Protein AF-A0AAJ4VI64-F1 (afdb_monomer_lite)

Organism: Mammaliicoccus sciuri (NCBI:txid1296)

pLDDT: mean 77.43, std 16.97, range [44.94, 95.69]

Foldseek 3Di:
DPPPPPPVVVVVVVVVPFFLDPAAWWDDPFKIKHDDPVVQKIKIAGCQDDDDDQLPQGRDGDIWIWGDDSVQQWIWTQHPVRDTRIWHWGTGGQWIWTQRPDDDRDIDITGGD

Structure (mmCIF, N/CA/C/O backbone):
data_AF-A0AAJ4VI64-F1
#
_entry.id   AF-A0AAJ4VI64-F1
#
loop_
_atom_site.group_PDB
_atom_site.id
_atom_site.type_symbol
_atom_site.label_atom_id
_atom_site.label_alt_id
_atom_site.label_comp_id
_atom_site.label_asym_id
_atom_site.label_entity_id
_atom_site.label_seq_id
_atom_site.pdbx_PDB_ins_code
_atom_site.Cartn_x
_atom_site.Cartn_y
_atom_site.Cartn_z
_atom_site.occupancy
_atom_site.B_iso_or_equiv
_atom_site.auth_seq_id
_atom_site.auth_comp_id
_atom_site.auth_asym_id
_atom_site.auth_atom_id
_atom_site.pdbx_PDB_model_num
ATOM 1 N N . MET A 1 1 ? -34.302 -31.002 22.166 1.00 44.94 1 MET A N 1
ATOM 2 C CA . MET A 1 1 ? -34.067 -29.938 21.163 1.00 44.94 1 MET A CA 1
ATOM 3 C C . MET A 1 1 ? -34.097 -28.561 21.836 1.00 44.94 1 MET A C 1
ATOM 5 O O . MET A 1 1 ? -35.066 -27.838 21.670 1.00 44.94 1 MET A O 1
ATOM 9 N N . LYS A 1 2 ? -33.112 -28.212 22.679 1.00 47.44 2 LYS A N 1
ATOM 10 C CA . LYS A 1 2 ? -33.120 -26.921 23.409 1.00 47.44 2 LYS A CA 1
ATOM 11 C C . LYS A 1 2 ? -31.797 -26.141 23.368 1.00 47.44 2 LYS A C 1
ATOM 13 O O . LYS A 1 2 ? -31.759 -25.023 23.856 1.00 47.44 2 LYS A O 1
ATOM 18 N N . ASN A 1 3 ? -30.748 -26.670 22.729 1.00 51.22 3 ASN A N 1
ATOM 19 C CA . ASN A 1 3 ? -29.395 -26.110 22.863 1.00 51.22 3 ASN A CA 1
ATOM 20 C C . ASN A 1 3 ? -28.757 -25.655 21.532 1.00 51.22 3 ASN A C 1
ATOM 22 O O . ASN A 1 3 ? -27.566 -25.376 21.511 1.00 51.22 3 ASN A O 1
ATOM 26 N N . LEU A 1 4 ? -29.506 -25.571 20.421 1.00 53.28 4 LEU A N 1
ATOM 27 C CA . LEU A 1 4 ? -28.932 -25.226 19.104 1.00 53.28 4 LEU A CA 1
ATOM 28 C C . LEU A 1 4 ? -28.928 -23.725 18.756 1.00 53.28 4 LEU A C 1
ATOM 30 O O . LEU A 1 4 ? -28.302 -23.344 17.775 1.00 53.28 4 LEU A O 1
ATOM 34 N N . LEU A 1 5 ? -29.583 -22.863 19.539 1.00 55.28 5 LEU A N 1
ATOM 35 C CA . LEU A 1 5 ? -29.731 -21.440 19.185 1.00 55.28 5 LEU A CA 1
ATOM 36 C C . LEU A 1 5 ? -28.564 -20.544 19.640 1.00 55.28 5 LEU A C 1
ATOM 38 O O . LEU A 1 5 ? -28.482 -19.399 19.212 1.00 55.28 5 LEU A O 1
ATOM 42 N N . GLY A 1 6 ? -27.644 -21.046 20.472 1.00 56.25 6 GLY A N 1
ATOM 43 C CA . GLY A 1 6 ? -26.522 -20.250 20.995 1.00 56.25 6 GLY A CA 1
ATOM 44 C C . GLY A 1 6 ? -25.285 -20.192 20.090 1.00 56.25 6 GLY A C 1
ATOM 45 O O . GLY A 1 6 ? -24.482 -19.274 20.215 1.00 56.25 6 GLY A O 1
ATOM 46 N N . VAL A 1 7 ? -25.121 -21.150 19.172 1.00 53.31 7 VAL A N 1
ATOM 47 C CA . VAL A 1 7 ? -23.865 -21.318 18.413 1.00 53.31 7 VAL A CA 1
ATOM 48 C C . VAL A 1 7 ? -23.795 -20.386 17.200 1.00 53.31 7 VAL A C 1
ATOM 50 O O . VAL A 1 7 ? -22.724 -19.882 16.873 1.00 53.31 7 VAL A O 1
ATOM 53 N N . CYS A 1 8 ? -24.931 -20.071 16.571 1.00 54.97 8 CYS A N 1
ATOM 54 C CA . CYS A 1 8 ? -24.949 -19.158 15.427 1.00 54.97 8 CYS A CA 1
ATOM 55 C C . CYS A 1 8 ? -24.620 -17.710 15.817 1.00 54.97 8 CYS A C 1
ATOM 57 O O . CYS A 1 8 ? -23.992 -17.023 15.024 1.00 54.97 8 CYS A O 1
ATOM 59 N N . LEU A 1 9 ? -24.972 -17.252 17.027 1.00 50.59 9 LEU A N 1
ATOM 60 C CA . LEU A 1 9 ? -24.745 -15.859 17.443 1.00 50.59 9 LEU A CA 1
ATOM 61 C C . LEU A 1 9 ? -23.259 -15.531 17.682 1.00 50.59 9 LEU A C 1
ATOM 63 O O . LEU A 1 9 ? -22.837 -14.400 17.460 1.00 50.59 9 LEU A O 1
ATOM 67 N N . VAL A 1 10 ? -22.458 -16.521 18.092 1.00 55.00 10 VAL A N 1
ATOM 68 C CA . VAL A 1 10 ? -21.007 -16.360 18.308 1.00 55.00 10 VAL A CA 1
ATOM 69 C C .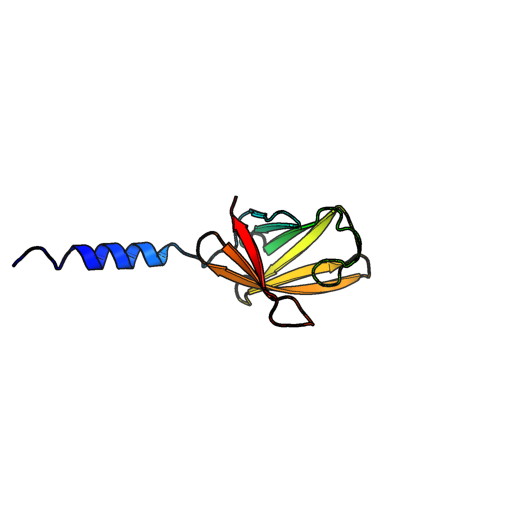 VAL A 1 10 ? -20.252 -16.297 16.975 1.00 55.00 10 VAL A C 1
ATOM 71 O O . VAL A 1 10 ? -19.276 -15.562 16.855 1.00 55.00 10 VAL A O 1
ATOM 74 N N . LEU A 1 11 ? -20.745 -16.989 15.942 1.00 51.84 11 LEU A N 1
ATOM 75 C CA . LEU A 1 11 ? -20.174 -16.936 14.593 1.00 51.84 11 LEU A CA 1
ATOM 76 C C . LEU A 1 11 ? -20.362 -15.565 13.923 1.00 51.84 11 LEU A C 1
ATOM 78 O O . LEU A 1 11 ? -19.469 -15.136 13.205 1.00 51.84 11 LEU A O 1
ATOM 82 N N . VAL A 1 12 ? -21.451 -14.833 14.198 1.00 53.53 12 VAL A N 1
ATOM 83 C CA . VAL A 1 12 ? -21.675 -13.493 13.606 1.00 53.53 12 VAL A CA 1
ATOM 84 C C . VAL A 1 12 ? -20.732 -12.428 14.187 1.00 53.53 12 VAL A C 1
ATOM 86 O O . VAL A 1 12 ? -20.384 -11.477 13.493 1.00 53.53 12 VAL A O 1
ATOM 89 N N . LEU A 1 13 ? -20.260 -12.596 15.428 1.00 50.84 13 LEU A N 1
ATOM 90 C CA . LEU A 1 13 ? -19.316 -11.660 16.060 1.00 50.84 13 LEU A CA 1
ATOM 91 C C . LEU A 1 13 ? -17.870 -11.828 15.562 1.00 50.84 13 LEU A C 1
ATOM 93 O O . LEU A 1 13 ? -17.099 -10.875 15.625 1.00 50.84 13 LEU A O 1
ATOM 97 N N . LEU A 1 14 ? -17.515 -12.991 15.002 1.00 48.41 14 LEU A N 1
ATOM 98 C CA . LEU A 1 14 ? -16.208 -13.214 14.368 1.00 48.41 14 LEU A CA 1
ATOM 99 C C . LEU A 1 14 ? -16.097 -12.568 12.974 1.00 48.41 14 LEU A C 1
ATOM 101 O O . LEU A 1 14 ? -14.988 -12.302 12.521 1.00 48.41 14 LEU A O 1
ATOM 105 N N . LEU A 1 15 ? -17.218 -12.246 12.309 1.00 50.94 15 LEU A N 1
ATOM 106 C CA . LEU A 1 15 ? -17.202 -11.533 11.020 1.00 50.94 15 LEU A CA 1
ATOM 107 C C . LEU A 1 15 ? -16.925 -10.026 11.159 1.00 50.94 15 LEU A C 1
ATOM 109 O O . LEU A 1 15 ? -16.592 -9.378 10.171 1.00 50.94 15 LEU A O 1
ATOM 113 N N . ALA A 1 16 ? -17.038 -9.458 12.364 1.00 49.41 16 ALA A N 1
ATOM 114 C CA . ALA A 1 16 ? -16.800 -8.032 12.601 1.00 49.41 16 ALA A CA 1
ATOM 115 C C . ALA A 1 16 ? -15.307 -7.665 12.735 1.00 49.41 16 ALA A C 1
ATOM 117 O O . ALA A 1 16 ? -14.980 -6.481 12.775 1.00 49.41 16 ALA A O 1
ATOM 118 N N . ALA A 1 17 ? -14.406 -8.653 12.791 1.00 46.38 17 ALA A N 1
ATOM 119 C CA . ALA A 1 17 ? -12.965 -8.431 12.938 1.00 46.38 17 ALA A CA 1
ATOM 120 C C . ALA A 1 17 ? -12.196 -8.385 11.602 1.00 46.38 17 ALA A C 1
ATOM 122 O O . ALA A 1 17 ? -10.996 -8.134 11.597 1.00 46.38 17 ALA A O 1
ATOM 123 N N . CYS A 1 18 ? -12.856 -8.595 10.460 1.00 49.09 18 CYS A N 1
ATOM 124 C CA . CYS A 1 18 ? -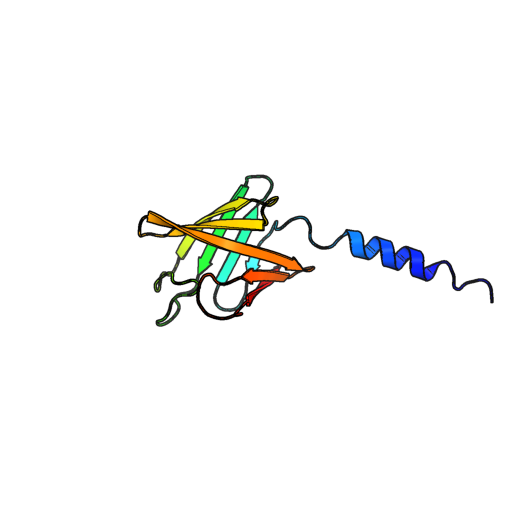12.191 -8.603 9.158 1.00 49.09 18 CYS A CA 1
ATOM 125 C C . CYS A 1 18 ? -12.390 -7.280 8.398 1.00 49.09 18 CYS A C 1
ATOM 127 O O . CYS A 1 18 ? -13.457 -7.021 7.848 1.00 49.09 18 CYS A O 1
ATOM 129 N N . GLY A 1 19 ? -11.320 -6.484 8.302 1.00 50.47 19 GLY A N 1
ATOM 130 C CA . GLY A 1 19 ? -10.978 -5.823 7.036 1.00 50.47 19 GLY A CA 1
ATOM 131 C C . GLY A 1 19 ? -11.324 -4.345 6.844 1.00 50.47 19 GLY A C 1
ATOM 132 O O . GLY A 1 19 ? -11.330 -3.891 5.703 1.00 50.47 19 GLY A O 1
ATOM 133 N N . LYS A 1 20 ? -11.603 -3.558 7.892 1.00 57.44 20 LYS A N 1
ATOM 134 C CA . LYS A 1 20 ? -11.727 -2.096 7.696 1.00 57.44 20 LYS A CA 1
ATOM 135 C C . LYS A 1 20 ? -10.382 -1.411 7.477 1.00 57.44 20 LYS A C 1
ATOM 137 O O . LYS A 1 20 ? -10.291 -0.532 6.616 1.00 57.44 20 LYS A O 1
ATOM 142 N N . ASN A 1 21 ? -9.374 -1.845 8.223 1.00 77.44 21 ASN A N 1
ATOM 143 C CA . ASN A 1 21 ? -8.072 -1.212 8.240 1.00 77.44 21 ASN A CA 1
ATOM 144 C C . ASN A 1 21 ? -7.099 -1.999 7.375 1.00 77.44 21 ASN A C 1
ATOM 146 O O . ASN A 1 21 ? -6.921 -3.203 7.547 1.00 77.44 21 ASN A O 1
ATOM 150 N N . VAL A 1 22 ? -6.472 -1.283 6.453 1.00 90.31 22 VAL A N 1
ATOM 151 C CA . VAL A 1 22 ? -5.404 -1.791 5.592 1.00 90.31 22 VAL A CA 1
ATOM 152 C C . VAL A 1 22 ? -4.059 -1.839 6.316 1.00 90.31 22 VAL A C 1
ATOM 154 O O . VAL A 1 22 ? -3.065 -2.222 5.724 1.00 90.31 22 VAL A O 1
ATOM 157 N N . ASP A 1 23 ? -4.022 -1.500 7.603 1.00 92.25 23 ASP A N 1
ATOM 158 C CA . ASP A 1 23 ? -2.792 -1.396 8.383 1.00 92.25 23 ASP A CA 1
ATOM 159 C C . ASP A 1 23 ? -1.986 -2.696 8.400 1.00 92.25 23 ASP A C 1
ATOM 161 O O . ASP A 1 23 ? -2.530 -3.784 8.639 1.00 92.25 23 ASP A O 1
ATOM 165 N N . GLY A 1 24 ? -0.677 -2.560 8.217 1.00 93.12 24 GLY A N 1
ATOM 166 C CA . GLY A 1 24 ? 0.299 -3.641 8.294 1.00 93.12 24 GLY A CA 1
ATOM 167 C C . GLY A 1 24 ? 1.093 -3.824 7.007 1.00 93.12 24 GLY A C 1
ATOM 168 O O . GLY A 1 24 ? 0.975 -3.040 6.065 1.00 93.12 24 GLY A O 1
ATOM 169 N N . THR A 1 25 ? 1.905 -4.875 7.000 1.00 95.69 25 THR A N 1
ATOM 170 C CA . THR A 1 25 ? 2.729 -5.283 5.861 1.00 95.69 25 THR A CA 1
ATOM 171 C C . THR A 1 25 ? 2.092 -6.495 5.192 1.00 95.69 25 THR A C 1
ATOM 173 O O . THR A 1 25 ? 1.712 -7.453 5.866 1.00 95.69 25 THR A O 1
ATOM 176 N N . TYR A 1 26 ? 1.940 -6.425 3.873 1.00 94.94 26 TYR A N 1
ATOM 177 C CA . TYR A 1 26 ? 1.407 -7.488 3.030 1.00 94.94 26 TYR A CA 1
ATOM 178 C C . TYR A 1 26 ? 2.420 -7.791 1.946 1.00 94.94 26 TYR A C 1
ATOM 180 O O . TYR A 1 26 ? 2.861 -6.876 1.258 1.00 94.94 26 TYR A O 1
ATOM 188 N N . SER A 1 27 ? 2.745 -9.057 1.744 1.00 94.06 27 SER A N 1
ATOM 189 C CA . SER A 1 27 ? 3.759 -9.459 0.779 1.00 94.06 27 SER A CA 1
ATOM 190 C C . SER A 1 27 ? 3.316 -10.653 -0.058 1.00 94.06 27 SER A C 1
ATOM 192 O O . SER A 1 27 ? 2.394 -11.408 0.276 1.00 94.06 27 SER A O 1
ATOM 194 N N . ASN A 1 28 ? 3.956 -10.786 -1.211 1.00 90.56 28 ASN A N 1
ATOM 195 C CA . ASN A 1 28 ? 4.020 -12.016 -1.977 1.00 90.56 28 ASN A CA 1
ATOM 196 C C . ASN A 1 28 ? 5.481 -12.244 -2.406 1.00 90.56 28 ASN A C 1
ATOM 198 O O . ASN A 1 28 ? 6.399 -11.674 -1.826 1.00 90.56 28 ASN A O 1
ATOM 202 N N . LYS A 1 29 ? 5.709 -13.116 -3.388 1.00 86.50 29 LYS A N 1
ATOM 203 C CA . LYS A 1 29 ? 7.057 -13.456 -3.868 1.00 86.50 29 LYS A CA 1
ATOM 204 C C . LYS A 1 29 ? 7.750 -12.352 -4.691 1.00 86.50 29 LYS A C 1
ATOM 206 O O . LYS A 1 29 ? 8.911 -12.539 -5.024 1.00 86.50 29 LYS A O 1
ATOM 211 N N . ASP A 1 30 ? 7.020 -11.310 -5.088 1.00 84.75 30 ASP A N 1
ATOM 212 C CA .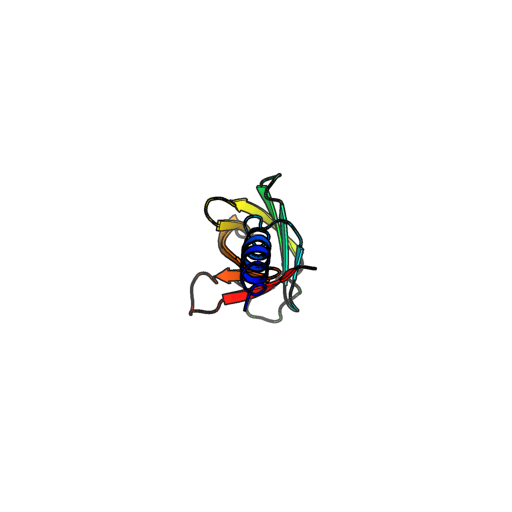 ASP A 1 30 ? 7.460 -10.298 -6.056 1.00 84.75 30 ASP A CA 1
ATOM 213 C C . ASP A 1 30 ? 7.456 -8.879 -5.453 1.00 84.75 30 ASP A C 1
ATOM 215 O O . ASP A 1 30 ? 8.276 -8.040 -5.823 1.00 84.75 30 ASP A O 1
ATOM 219 N N . ILE A 1 31 ? 6.495 -8.581 -4.568 1.00 88.88 31 ILE A N 1
ATOM 220 C CA . ILE A 1 31 ? 6.298 -7.254 -3.977 1.00 88.88 31 ILE A CA 1
ATOM 221 C C . ILE A 1 31 ? 5.873 -7.326 -2.506 1.00 88.88 31 ILE A C 1
ATOM 223 O O . ILE A 1 31 ? 5.297 -8.314 -2.038 1.00 88.88 31 ILE A O 1
ATOM 227 N N . SER A 1 32 ? 6.074 -6.217 -1.798 1.00 92.69 32 SER A N 1
ATOM 228 C CA . SER A 1 32 ? 5.553 -5.982 -0.453 1.00 92.69 32 SER A CA 1
ATOM 229 C C . SER A 1 32 ? 4.962 -4.579 -0.336 1.00 92.69 32 SER A C 1
ATOM 231 O O . SER A 1 32 ? 5.486 -3.620 -0.892 1.00 92.69 32 SER A O 1
ATOM 233 N N . ILE A 1 33 ? 3.853 -4.443 0.386 1.00 94.12 33 ILE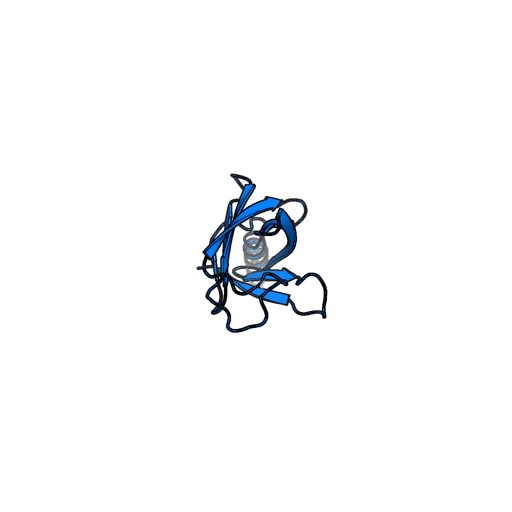 A N 1
ATOM 234 C CA . ILE A 1 33 ? 3.221 -3.163 0.695 1.00 94.12 33 ILE A CA 1
ATOM 235 C C . ILE A 1 33 ? 3.054 -3.040 2.194 1.00 94.12 33 ILE A C 1
ATOM 237 O O . ILE A 1 33 ? 2.384 -3.851 2.828 1.00 94.12 33 ILE A O 1
ATOM 241 N N . THR A 1 34 ? 3.606 -1.966 2.746 1.00 95.56 34 THR A N 1
ATOM 242 C CA . THR A 1 34 ? 3.315 -1.535 4.112 1.00 95.56 34 THR A CA 1
ATOM 243 C C . THR A 1 34 ? 2.360 -0.357 4.063 1.00 95.56 34 THR A C 1
ATOM 245 O O . THR A 1 34 ? 2.629 0.618 3.370 1.00 95.56 34 THR A O 1
ATOM 248 N N . ALA A 1 35 ? 1.252 -0.430 4.793 1.00 94.88 35 ALA A N 1
ATOM 249 C CA . ALA A 1 35 ? 0.291 0.660 4.897 1.00 94.88 35 ALA A CA 1
ATOM 250 C C . ALA A 1 35 ? 0.043 1.034 6.360 1.00 94.88 35 ALA A C 1
ATOM 252 O O . ALA A 1 35 ? -0.056 0.169 7.234 1.00 94.88 35 ALA A O 1
ATOM 253 N N . ASN A 1 36 ? -0.080 2.336 6.608 1.00 93.00 36 ASN A N 1
ATOM 254 C CA . ASN A 1 36 ? -0.463 2.907 7.889 1.00 93.00 36 ASN A CA 1
ATOM 255 C C . ASN A 1 36 ? -1.562 3.952 7.661 1.00 93.00 36 ASN A C 1
ATOM 257 O O . ASN A 1 36 ? -1.313 5.076 7.230 1.00 93.00 36 ASN A O 1
ATOM 261 N N . SER A 1 37 ? -2.803 3.570 7.947 1.00 89.31 37 SER A N 1
ATOM 262 C CA . SER A 1 37 ? -3.971 4.435 7.810 1.00 89.31 37 SER A CA 1
ATOM 263 C C . SER A 1 37 ? -4.055 5.524 8.880 1.00 89.31 37 SER A C 1
ATOM 265 O O . SER A 1 37 ? -4.702 6.539 8.632 1.00 89.31 37 SER A O 1
ATOM 267 N N . GLU A 1 38 ? -3.378 5.369 10.024 1.00 88.12 38 GLU A N 1
ATOM 268 C CA . GLU A 1 38 ? -3.317 6.406 11.062 1.00 88.12 38 GLU A CA 1
ATOM 269 C C . GLU A 1 38 ? -2.457 7.594 10.614 1.00 88.12 38 GLU A C 1
ATOM 271 O O . GLU A 1 38 ? -2.825 8.746 10.850 1.00 88.12 38 GLU A O 1
ATOM 276 N N . THR A 1 39 ? -1.325 7.326 9.950 1.00 90.38 39 THR A N 1
ATOM 277 C CA . THR A 1 39 ? -0.443 8.370 9.392 1.00 90.38 39 THR A CA 1
ATOM 278 C C . THR A 1 39 ? -0.798 8.744 7.952 1.00 90.38 39 THR A C 1
ATOM 280 O O . THR A 1 39 ? -0.410 9.811 7.476 1.00 90.38 39 THR A O 1
ATOM 283 N N . GLY A 1 40 ? -1.575 7.904 7.261 1.00 91.31 40 GLY A N 1
ATOM 284 C CA . GLY A 1 40 ? -1.920 8.067 5.848 1.00 91.31 40 GLY A CA 1
ATOM 285 C C . GLY A 1 40 ? -0.770 7.715 4.900 1.00 91.31 40 GLY A C 1
ATOM 286 O O . GLY A 1 40 ? -0.792 8.117 3.735 1.00 91.31 40 GLY A O 1
ATOM 287 N N . GLU A 1 41 ? 0.231 6.984 5.385 1.00 94.75 41 GLU A N 1
ATOM 288 C CA . GLU A 1 41 ? 1.442 6.622 4.651 1.00 94.75 41 GLU A CA 1
ATOM 289 C C . GLU A 1 41 ? 1.348 5.195 4.107 1.00 94.75 41 GLU A C 1
ATOM 291 O O . GLU A 1 41 ? 0.743 4.304 4.710 1.00 94.75 41 GLU A O 1
ATOM 296 N N . ALA A 1 42 ? 1.962 4.976 2.950 1.00 94.81 42 ALA A N 1
ATOM 297 C CA . ALA A 1 42 ? 2.163 3.651 2.387 1.00 94.81 42 ALA A CA 1
ATOM 298 C C . ALA A 1 42 ? 3.559 3.554 1.775 1.00 94.81 42 ALA A C 1
ATOM 300 O O . ALA A 1 42 ? 4.087 4.543 1.279 1.00 94.81 42 ALA A O 1
ATOM 301 N N . THR A 1 43 ? 4.129 2.359 1.759 1.00 93.88 43 THR A N 1
ATOM 302 C CA . THR A 1 43 ? 5.403 2.071 1.103 1.00 93.88 43 THR A CA 1
ATOM 303 C C . THR A 1 43 ? 5.230 0.822 0.257 1.00 93.88 43 THR A C 1
ATOM 305 O O . THR A 1 43 ? 4.810 -0.213 0.772 1.00 93.88 43 THR A O 1
ATOM 308 N N . LEU A 1 44 ? 5.540 0.930 -1.033 1.00 91.31 44 LEU A N 1
ATOM 309 C CA . LEU A 1 44 ? 5.602 -0.189 -1.969 1.00 91.31 44 LEU A CA 1
ATOM 310 C C . LEU A 1 44 ? 7.065 -0.591 -2.133 1.00 91.31 44 LEU A C 1
ATOM 312 O O . LEU A 1 44 ? 7.888 0.227 -2.528 1.00 91.31 44 LEU A O 1
ATOM 316 N N . HIS A 1 45 ? 7.375 -1.842 -1.843 1.00 89.88 45 HIS A N 1
ATOM 317 C CA . HIS A 1 45 ? 8.647 -2.471 -2.148 1.00 89.88 45 HIS A CA 1
ATOM 318 C C . HIS A 1 45 ? 8.451 -3.453 -3.301 1.00 89.88 45 HIS A C 1
ATOM 320 O O . HIS A 1 45 ? 7.482 -4.217 -3.305 1.00 89.88 45 HIS A O 1
ATOM 326 N N . MET A 1 46 ? 9.358 -3.435 -4.269 1.00 84.75 46 MET A N 1
ATOM 327 C CA . MET A 1 46 ? 9.367 -4.386 -5.376 1.00 84.75 46 MET A CA 1
ATOM 328 C C . MET A 1 46 ? 10.743 -5.025 -5.452 1.00 84.75 46 MET A C 1
ATOM 330 O O . MET A 1 46 ? 11.745 -4.309 -5.501 1.00 84.75 46 MET A O 1
ATOM 334 N N . ASP A 1 47 ? 10.776 -6.354 -5.488 1.00 76.44 47 ASP A N 1
ATOM 335 C CA . ASP A 1 47 ? 11.995 -7.071 -5.833 1.00 76.44 47 ASP A CA 1
ATOM 336 C C . ASP A 1 47 ? 12.328 -6.801 -7.309 1.00 76.44 47 ASP A C 1
ATOM 338 O O . ASP A 1 47 ? 11.443 -6.526 -8.124 1.00 76.44 47 ASP A O 1
ATOM 342 N N . ALA A 1 48 ? 13.609 -6.876 -7.677 1.00 65.88 48 ALA A N 1
ATOM 343 C CA . ALA A 1 48 ? 14.070 -6.644 -9.045 1.00 65.88 48 ALA A CA 1
ATOM 344 C C . ALA A 1 48 ? 13.388 -7.600 -10.052 1.00 65.88 48 ALA A C 1
ATOM 346 O O . ALA A 1 48 ? 13.860 -8.710 -10.304 1.00 65.88 48 ALA A O 1
ATOM 347 N N . LEU A 1 49 ? 12.274 -7.170 -10.648 1.00 63.44 49 LEU A N 1
ATOM 348 C CA . LEU A 1 49 ? 11.546 -7.957 -11.639 1.00 63.44 49 LEU A CA 1
ATOM 349 C C . LEU A 1 49 ? 12.279 -7.917 -12.984 1.00 63.44 49 LEU A C 1
ATOM 351 O O . LEU A 1 49 ? 12.464 -6.854 -13.585 1.00 63.44 49 LEU A O 1
ATOM 355 N N . GLU A 1 50 ? 12.673 -9.089 -13.487 1.00 53.00 50 GLU A N 1
ATOM 356 C CA . GLU A 1 50 ? 13.282 -9.224 -14.809 1.00 53.00 50 GLU A CA 1
ATOM 357 C C . GLU A 1 50 ? 12.249 -8.922 -15.907 1.00 53.00 50 GLU A C 1
ATOM 359 O O . GLU A 1 50 ? 11.482 -9.781 -16.322 1.00 53.00 50 GLU A O 1
ATOM 364 N N . SER A 1 51 ? 12.267 -7.677 -16.390 1.00 48.62 51 SER A N 1
ATOM 365 C CA . SER A 1 51 ? 11.580 -7.185 -17.592 1.00 48.62 51 SER A CA 1
ATOM 366 C C . SER A 1 51 ? 10.046 -7.293 -17.580 1.00 48.62 51 SER A C 1
ATOM 368 O O . SER A 1 51 ? 9.457 -8.325 -17.886 1.00 48.62 51 SER A O 1
ATOM 370 N N . GLY A 1 52 ? 9.377 -6.172 -17.304 1.00 53.38 52 GLY A N 1
ATOM 371 C CA . GLY A 1 52 ? 7.930 -6.045 -17.506 1.00 53.38 52 GLY A CA 1
ATOM 372 C C . GLY A 1 52 ? 7.251 -5.093 -16.539 1.00 53.38 52 GLY A C 1
ATOM 373 O O . GLY A 1 52 ? 6.322 -4.415 -16.957 1.00 53.38 52 GLY A O 1
ATOM 374 N N . GLY A 1 53 ? 7.769 -4.979 -15.312 1.00 59.97 53 GLY A N 1
ATOM 375 C CA . GLY A 1 53 ? 7.261 -4.041 -14.318 1.00 59.97 53 GLY A CA 1
ATOM 376 C C . GLY A 1 53 ? 5.854 -4.370 -13.816 1.00 59.97 53 GLY A C 1
ATOM 377 O O . GLY A 1 53 ? 4.901 -4.426 -14.591 1.00 59.97 53 GLY A O 1
ATOM 378 N N . LEU A 1 54 ? 5.674 -4.570 -12.512 1.00 69.88 54 LEU A N 1
ATOM 379 C CA . LEU A 1 54 ? 4.323 -4.669 -11.958 1.00 69.88 54 LEU A CA 1
ATOM 380 C C . LEU A 1 54 ? 3.685 -3.265 -11.972 1.00 69.88 54 LEU A C 1
ATOM 382 O O . LEU A 1 54 ? 4.358 -2.272 -11.700 1.00 69.88 54 LEU A O 1
ATOM 386 N N . PHE A 1 55 ? 2.401 -3.159 -12.325 1.00 73.88 55 PHE A N 1
ATOM 387 C CA . PHE A 1 55 ? 1.664 -1.882 -12.400 1.00 73.88 55 PHE A CA 1
ATOM 388 C C . PHE A 1 55 ? 2.234 -0.837 -13.381 1.00 73.88 55 PHE A C 1
ATOM 390 O O . PHE A 1 55 ? 1.958 0.355 -13.252 1.00 73.88 55 PHE A O 1
ATOM 397 N N . GLY A 1 56 ? 3.027 -1.271 -14.368 1.00 67.38 56 GLY A N 1
ATOM 398 C CA . GLY A 1 56 ? 3.643 -0.375 -15.351 1.00 67.38 56 GLY A CA 1
ATOM 399 C C . GLY A 1 56 ? 4.821 0.441 -14.810 1.00 67.38 56 GLY A C 1
ATOM 400 O O . GLY A 1 56 ? 5.308 1.326 -15.512 1.00 67.38 56 GLY A O 1
ATOM 401 N N . ILE A 1 57 ? 5.300 0.144 -13.596 1.00 70.81 57 ILE A N 1
ATOM 402 C CA . ILE A 1 57 ? 6.548 0.705 -13.072 1.00 70.81 57 ILE A CA 1
ATOM 403 C C . ILE A 1 57 ? 7.701 -0.135 -13.621 1.00 70.81 57 ILE A C 1
ATOM 405 O O . ILE A 1 57 ? 7.703 -1.347 -13.437 1.00 70.81 57 ILE A O 1
ATOM 409 N N . GLY A 1 58 ? 8.665 0.482 -14.312 1.00 61.47 58 GLY A N 1
ATOM 410 C CA . GLY A 1 58 ? 9.840 -0.218 -14.847 1.00 61.47 58 GLY A CA 1
ATOM 411 C C . GLY A 1 58 ? 10.625 -0.992 -13.778 1.00 61.47 58 GLY A C 1
ATOM 412 O O . GLY A 1 58 ? 10.397 -0.820 -12.586 1.00 61.47 58 GLY A O 1
ATOM 413 N N . ALA A 1 59 ? 11.556 -1.852 -14.208 1.00 58.06 59 ALA A N 1
ATOM 414 C CA . ALA A 1 59 ? 12.393 -2.634 -13.295 1.00 58.06 59 ALA A CA 1
ATOM 415 C C . ALA A 1 59 ? 13.147 -1.702 -12.332 1.00 58.06 59 ALA A C 1
ATOM 417 O O . ALA A 1 59 ? 14.114 -1.048 -12.726 1.00 58.06 59 ALA A O 1
ATOM 418 N N . ASN A 1 60 ? 12.676 -1.632 -11.091 1.00 61.53 60 ASN A N 1
ATOM 419 C CA . ASN A 1 60 ? 13.269 -0.841 -10.031 1.00 61.53 60 ASN A CA 1
ATOM 420 C C . ASN A 1 60 ? 13.270 -1.692 -8.759 1.00 61.53 60 ASN A C 1
ATOM 422 O O . ASN A 1 60 ? 12.223 -2.186 -8.348 1.00 61.53 60 ASN A O 1
ATOM 426 N N . ASP A 1 61 ? 14.461 -1.896 -8.203 1.00 66.25 61 ASP A N 1
ATOM 427 C CA . ASP A 1 61 ? 14.669 -2.528 -6.903 1.00 66.25 61 ASP A CA 1
ATOM 428 C C . ASP A 1 61 ? 14.692 -1.413 -5.862 1.00 66.25 61 ASP A C 1
ATOM 430 O O . ASP A 1 61 ? 15.618 -0.594 -5.831 1.00 66.25 61 ASP A O 1
ATOM 434 N N . GLY A 1 62 ? 13.644 -1.327 -5.048 1.00 78.94 62 GLY A N 1
ATOM 435 C CA . GLY A 1 62 ? 13.580 -0.267 -4.059 1.00 78.94 62 GLY A CA 1
ATOM 436 C C . GLY A 1 62 ? 12.230 -0.055 -3.406 1.00 78.94 62 GLY A C 1
ATOM 437 O O . GLY A 1 62 ? 11.239 -0.731 -3.676 1.00 78.94 62 GLY A O 1
ATOM 438 N N . ASN A 1 63 ? 12.231 0.922 -2.503 1.00 86.75 63 ASN A N 1
ATOM 439 C CA . ASN A 1 63 ? 11.047 1.387 -1.799 1.00 86.75 63 ASN A CA 1
ATOM 440 C C . ASN A 1 63 ? 10.513 2.643 -2.477 1.00 86.75 63 ASN A C 1
ATOM 442 O O . ASN A 1 63 ? 11.249 3.606 -2.689 1.00 86.75 63 ASN A O 1
ATOM 446 N N . ILE A 1 64 ? 9.217 2.638 -2.754 1.00 88.88 64 ILE A N 1
ATOM 447 C CA . ILE A 1 64 ? 8.472 3.774 -3.265 1.00 88.88 64 ILE A CA 1
ATOM 448 C C . ILE A 1 64 ? 7.539 4.250 -2.162 1.00 88.88 64 ILE A C 1
ATOM 450 O O . ILE A 1 64 ? 6.616 3.540 -1.751 1.00 88.88 64 ILE A O 1
ATOM 454 N N . ASP A 1 65 ? 7.772 5.474 -1.704 1.00 91.50 65 ASP A N 1
ATOM 455 C CA . ASP A 1 65 ? 6.891 6.124 -0.748 1.00 91.50 65 ASP A CA 1
ATOM 456 C C . ASP A 1 65 ? 5.583 6.554 -1.414 1.00 91.50 65 ASP A C 1
ATOM 458 O O . ASP A 1 65 ? 5.519 7.020 -2.561 1.00 91.50 65 ASP A O 1
ATOM 462 N N . GLY A 1 66 ? 4.515 6.425 -0.648 1.00 92.75 66 GLY A N 1
ATOM 463 C CA . GLY A 1 66 ? 3.164 6.672 -1.086 1.00 92.75 66 GLY A CA 1
ATOM 464 C C . GLY A 1 66 ? 2.252 7.091 0.052 1.00 92.75 66 GLY A C 1
ATOM 465 O O . GLY A 1 66 ? 2.653 7.324 1.194 1.00 92.75 66 GLY A O 1
ATOM 466 N N . LYS A 1 67 ? 0.981 7.226 -0.296 1.00 94.50 67 LYS A N 1
ATOM 467 C CA . LYS A 1 67 ? -0.094 7.582 0.619 1.00 94.50 67 LYS A CA 1
ATOM 468 C C . LYS A 1 67 ? -1.212 6.576 0.510 1.00 94.50 67 LYS A C 1
ATOM 470 O O . LYS A 1 67 ? -1.492 6.080 -0.579 1.00 94.50 67 LYS A O 1
ATOM 475 N N . VAL A 1 68 ? -1.899 6.345 1.618 1.00 93.94 68 VAL A N 1
ATOM 476 C CA . VAL A 1 68 ? -3.102 5.520 1.647 1.00 93.94 68 VAL A CA 1
ATOM 477 C C . VAL A 1 68 ? -4.311 6.360 2.020 1.00 93.94 68 VAL A C 1
ATOM 479 O O . VAL A 1 68 ? -4.332 7.046 3.039 1.00 93.94 68 VAL A O 1
ATOM 482 N N . ASN A 1 69 ? -5.342 6.292 1.184 1.00 90.94 69 ASN A N 1
ATOM 483 C CA . ASN A 1 69 ? -6.661 6.818 1.482 1.00 90.94 69 ASN A CA 1
ATOM 484 C C . ASN A 1 69 ? -7.584 5.637 1.804 1.00 90.94 69 ASN A C 1
ATOM 486 O O . ASN A 1 69 ? -7.992 4.870 0.928 1.00 90.94 69 ASN A O 1
ATOM 490 N N . SER A 1 70 ? -7.869 5.462 3.095 1.00 86.69 70 SER A N 1
ATOM 491 C CA . SER A 1 70 ? -8.675 4.339 3.585 1.00 86.69 70 SER A CA 1
ATOM 492 C C . SER A 1 70 ? -10.168 4.485 3.334 1.00 86.69 70 SER A C 1
ATOM 494 O O . SER A 1 70 ? -10.867 3.466 3.328 1.00 86.69 70 SER A O 1
ATOM 496 N N . ASP A 1 71 ? -10.633 5.709 3.101 1.00 87.00 71 ASP A N 1
ATOM 497 C CA . ASP A 1 71 ? -12.032 6.002 2.806 1.00 87.00 71 ASP A CA 1
ATOM 498 C C . ASP A 1 71 ? -12.344 5.663 1.347 1.00 87.00 71 ASP A C 1
ATOM 500 O O . ASP A 1 71 ? -13.292 4.926 1.075 1.00 87.00 71 ASP A O 1
ATOM 504 N N . ASP A 1 72 ? -11.476 6.095 0.428 1.00 88.62 72 ASP A N 1
ATOM 505 C CA . ASP A 1 72 ? -11.642 5.861 -1.012 1.00 88.62 72 ASP A CA 1
ATOM 506 C C . ASP A 1 72 ? -11.087 4.504 -1.476 1.00 88.62 72 ASP A C 1
ATOM 508 O O . ASP A 1 72 ? -11.306 4.105 -2.616 1.00 88.62 72 ASP A O 1
ATOM 512 N N . LYS A 1 73 ? -10.388 3.774 -0.595 1.00 91.06 73 LYS A N 1
ATOM 513 C CA . LYS A 1 73 ? -9.720 2.495 -0.905 1.00 91.06 73 LYS A CA 1
ATOM 514 C C . LYS A 1 73 ? -8.707 2.608 -2.051 1.00 91.06 73 LYS A C 1
ATOM 516 O O . LYS A 1 73 ? -8.597 1.721 -2.895 1.00 91.06 73 LYS A O 1
ATOM 521 N N . VAL A 1 74 ? -7.926 3.689 -2.020 1.00 92.25 74 VAL A N 1
ATOM 522 C CA . VAL A 1 74 ? -6.876 3.991 -3.002 1.00 92.25 74 VAL A CA 1
ATOM 523 C C . VAL A 1 74 ? -5.537 4.185 -2.299 1.00 92.25 74 VAL A C 1
ATOM 525 O O . VAL A 1 74 ? -5.458 4.859 -1.270 1.00 92.25 74 VAL A O 1
ATOM 528 N N . MET A 1 75 ? -4.476 3.618 -2.863 1.00 92.94 75 MET A N 1
ATOM 529 C CA . MET A 1 75 ? -3.094 3.970 -2.546 1.00 92.94 75 MET A CA 1
ATOM 530 C C . MET A 1 75 ? -2.483 4.743 -3.709 1.00 92.94 75 MET A C 1
ATOM 532 O O . MET A 1 75 ? -2.725 4.411 -4.866 1.00 92.94 75 MET A O 1
ATOM 536 N N . THR A 1 76 ? -1.681 5.756 -3.401 1.00 92.69 76 THR A N 1
ATOM 537 C CA . THR A 1 76 ? -0.989 6.570 -4.402 1.00 92.69 76 THR A CA 1
ATOM 538 C C . THR A 1 76 ? 0.508 6.512 -4.158 1.00 92.69 76 THR A C 1
ATOM 540 O O . THR A 1 76 ? 0.959 6.910 -3.086 1.00 92.69 76 THR A O 1
ATOM 543 N N . PHE A 1 77 ? 1.275 6.078 -5.150 1.00 90.75 77 PHE A N 1
ATOM 544 C CA . PHE A 1 77 ? 2.731 5.963 -5.092 1.00 90.75 77 PHE A CA 1
ATOM 545 C C . PHE A 1 77 ? 3.379 6.919 -6.087 1.00 90.75 77 PHE A C 1
ATOM 547 O O . PHE A 1 77 ? 2.905 7.060 -7.214 1.00 90.75 77 PHE A O 1
ATOM 554 N N . LYS A 1 78 ? 4.463 7.584 -5.683 1.00 85.69 78 LYS A N 1
ATOM 555 C CA . LYS A 1 78 ? 5.184 8.508 -6.566 1.00 85.69 78 LYS A CA 1
ATOM 556 C C . LYS A 1 78 ? 6.232 7.759 -7.370 1.00 85.69 78 LYS A C 1
ATOM 558 O O . LYS A 1 78 ? 7.238 7.329 -6.819 1.00 85.69 78 LYS A O 1
ATOM 563 N N . THR A 1 79 ? 6.010 7.630 -8.670 1.00 80.44 79 THR A N 1
ATOM 564 C CA . THR A 1 79 ? 7.001 7.031 -9.572 1.00 80.44 79 THR A CA 1
ATOM 565 C C . THR A 1 79 ? 8.170 7.986 -9.825 1.00 80.44 79 THR A C 1
ATOM 567 O O . THR A 1 79 ? 8.044 9.204 -9.666 1.00 80.44 79 THR A O 1
ATOM 570 N N . GLU A 1 80 ? 9.312 7.444 -10.249 1.00 74.69 80 GLU A N 1
ATOM 571 C CA . GLU A 1 80 ? 10.509 8.237 -10.575 1.00 74.69 80 GLU A CA 1
ATOM 572 C C . GLU A 1 80 ? 10.271 9.246 -11.708 1.00 74.6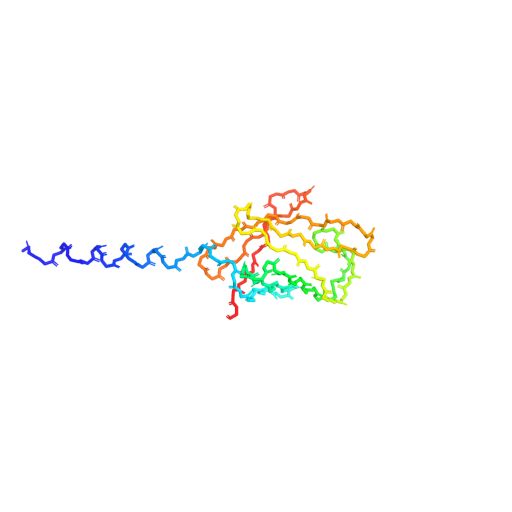9 80 GLU A C 1
ATOM 574 O O . GLU A 1 80 ? 10.855 10.330 -11.704 1.00 74.69 80 GLU A O 1
ATOM 579 N N . ASP A 1 81 ? 9.341 8.945 -12.618 1.00 74.31 81 ASP A N 1
ATOM 580 C CA . ASP A 1 81 ? 8.925 9.834 -13.709 1.00 74.31 81 ASP A CA 1
ATOM 581 C C . ASP A 1 81 ? 8.066 11.021 -13.230 1.00 74.31 81 ASP A C 1
ATOM 583 O O . ASP A 1 81 ? 7.591 11.829 -14.033 1.00 74.31 81 ASP A O 1
ATOM 587 N N . GLY A 1 82 ? 7.832 11.135 -11.918 1.00 73.50 82 GLY A N 1
ATOM 588 C CA . GLY A 1 82 ? 7.022 12.186 -11.307 1.00 73.50 82 GLY A CA 1
ATOM 589 C C . GLY A 1 82 ? 5.517 12.000 -11.503 1.00 73.50 82 GLY A C 1
ATOM 590 O O . GLY A 1 82 ? 4.755 12.927 -11.226 1.00 73.50 82 GLY A O 1
ATOM 591 N N . GLN A 1 83 ? 5.085 10.829 -11.980 1.00 81.38 83 GLN A N 1
ATOM 592 C CA . GLN A 1 83 ? 3.675 10.470 -12.113 1.00 81.38 83 GLN A CA 1
ATOM 593 C C . GLN A 1 83 ? 3.180 9.749 -10.856 1.00 81.38 83 GLN A C 1
ATOM 595 O O . GLN A 1 83 ? 3.898 8.940 -10.259 1.00 81.38 83 GLN A O 1
ATOM 600 N N . ASP A 1 84 ? 1.935 10.023 -10.483 1.00 86.38 84 ASP A N 1
ATOM 601 C CA . ASP A 1 84 ? 1.256 9.343 -9.387 1.00 86.38 84 ASP A CA 1
ATOM 602 C C . ASP A 1 84 ? 0.647 8.032 -9.904 1.00 86.38 84 ASP A C 1
ATOM 604 O O . ASP A 1 84 ? -0.271 8.039 -10.726 1.00 86.38 84 ASP A O 1
ATOM 608 N N . LEU A 1 85 ? 1.141 6.900 -9.404 1.00 87.12 85 LEU A N 1
ATOM 609 C CA . LEU A 1 85 ? 0.515 5.601 -9.608 1.00 87.12 85 LEU A CA 1
ATOM 610 C C . LEU A 1 85 ? -0.599 5.424 -8.580 1.00 87.12 85 LEU A C 1
ATOM 612 O O . LEU A 1 85 ? -0.330 5.353 -7.382 1.00 87.12 85 LEU A O 1
ATOM 616 N N . GLN A 1 86 ? -1.838 5.310 -9.047 1.00 90.75 86 GLN A N 1
ATOM 617 C CA . GLN A 1 86 ? -2.990 5.034 -8.195 1.00 90.75 86 GLN A CA 1
ATOM 618 C C . GLN A 1 86 ? -3.390 3.564 -8.285 1.00 90.75 86 GLN A C 1
ATOM 620 O O . GLN A 1 86 ? -3.650 3.052 -9.372 1.00 90.75 86 GLN A O 1
ATOM 625 N N . LEU A 1 87 ? -3.471 2.909 -7.130 1.00 89.94 87 LEU A N 1
ATOM 626 C CA . LEU A 1 87 ? -3.838 1.507 -6.983 1.00 89.94 87 LEU A CA 1
ATOM 627 C C . LEU A 1 87 ? -5.095 1.401 -6.119 1.00 89.94 87 LEU A C 1
ATOM 629 O O . LEU A 1 87 ?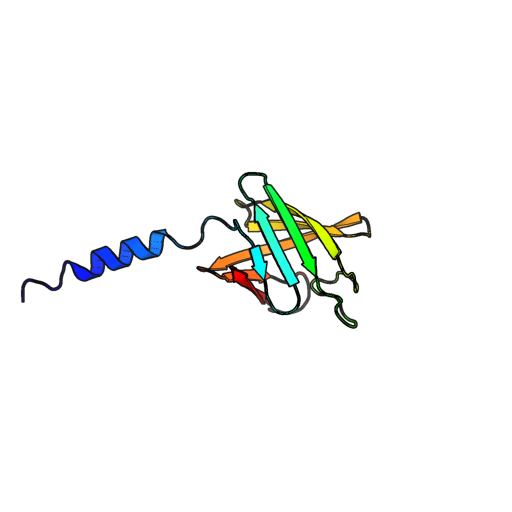 -5.086 1.783 -4.945 1.00 89.94 87 LEU A O 1
ATOM 633 N N . ASN A 1 88 ? -6.178 0.878 -6.690 1.00 91.56 88 ASN A N 1
ATOM 634 C CA . ASN A 1 88 ? -7.366 0.534 -5.911 1.00 91.56 88 ASN A CA 1
ATOM 635 C C . ASN A 1 88 ? -7.104 -0.765 -5.153 1.00 91.56 88 ASN A C 1
ATOM 637 O O . ASN A 1 88 ? -6.460 -1.670 -5.687 1.00 91.56 88 ASN A O 1
ATOM 641 N N . TYR A 1 89 ? -7.616 -0.875 -3.929 1.00 91.81 89 TYR A N 1
ATOM 642 C CA . TYR A 1 89 ? -7.390 -2.067 -3.122 1.00 91.81 89 TYR A CA 1
ATOM 643 C C . TYR A 1 89 ? -8.625 -2.550 -2.360 1.00 91.81 89 TYR A C 1
ATOM 645 O O . TYR A 1 89 ? -9.563 -1.807 -2.067 1.00 91.81 89 TYR A O 1
ATOM 653 N N . LYS A 1 90 ? -8.604 -3.828 -1.977 1.00 91.38 90 LYS A N 1
ATOM 654 C CA . LYS A 1 90 ? -9.616 -4.474 -1.135 1.00 91.38 90 LYS A CA 1
ATOM 655 C C . LYS A 1 90 ? -8.926 -5.308 -0.057 1.00 91.38 90 LYS A C 1
ATOM 657 O O . LYS A 1 90 ? -8.036 -6.095 -0.360 1.00 91.38 90 LYS A O 1
ATOM 662 N N . VAL A 1 91 ? -9.371 -5.188 1.193 1.00 90.75 91 VAL A N 1
ATOM 663 C CA . VAL A 1 91 ? -8.887 -6.029 2.302 1.00 90.75 91 VAL A CA 1
ATOM 664 C C . VAL A 1 91 ? -9.890 -7.156 2.548 1.00 90.75 91 VAL A C 1
ATOM 666 O O . VAL A 1 91 ? -11.076 -6.898 2.763 1.00 90.75 91 VAL A O 1
ATOM 669 N N . LYS A 1 92 ? -9.432 -8.412 2.511 1.00 88.31 92 LYS A N 1
ATOM 670 C CA . LYS A 1 92 ? -10.249 -9.610 2.770 1.00 88.31 92 LYS A CA 1
ATOM 671 C C . LYS A 1 92 ? -9.549 -10.512 3.785 1.00 88.31 92 LYS A C 1
ATOM 673 O O . LYS A 1 92 ? -8.752 -11.369 3.415 1.00 88.31 92 LYS A O 1
ATOM 678 N N . GLY A 1 93 ? -9.867 -10.330 5.067 1.00 87.00 93 GLY A N 1
ATOM 679 C CA . GLY A 1 93 ? -9.154 -11.015 6.149 1.00 87.00 93 GLY A CA 1
ATOM 680 C C . GLY A 1 93 ? -7.681 -10.614 6.136 1.00 87.00 93 GLY A C 1
ATOM 681 O O . GLY A 1 93 ? -7.384 -9.423 6.161 1.00 87.00 93 GLY A O 1
ATOM 682 N N . ASP A 1 94 ? -6.795 -11.596 6.005 1.00 90.62 94 ASP A N 1
ATOM 683 C CA . ASP A 1 94 ? -5.343 -11.390 5.945 1.00 90.62 94 ASP A CA 1
ATOM 684 C C . ASP A 1 94 ? -4.830 -11.125 4.520 1.00 90.62 94 ASP A C 1
ATOM 686 O O . ASP A 1 94 ? -3.630 -11.176 4.275 1.00 90.62 94 ASP A O 1
ATOM 690 N N . LYS A 1 95 ? -5.716 -10.865 3.553 1.00 91.69 95 LYS A N 1
ATOM 691 C CA . LYS A 1 95 ? -5.330 -10.568 2.169 1.00 91.69 95 LYS A CA 1
ATOM 692 C C . LYS A 1 95 ? -5.536 -9.105 1.806 1.00 91.69 95 LYS A C 1
ATOM 694 O O . LYS A 1 95 ? -6.595 -8.541 2.097 1.00 91.69 95 LYS A O 1
ATOM 699 N N . LEU A 1 96 ? -4.575 -8.548 1.076 1.00 92.62 96 LEU A N 1
ATOM 700 C CA . LEU A 1 96 ? -4.691 -7.285 0.355 1.00 92.62 96 LEU A CA 1
ATOM 701 C C . LEU A 1 96 ? -4.755 -7.590 -1.143 1.00 92.62 96 LEU A C 1
ATOM 703 O O . LEU A 1 96 ? -3.843 -8.190 -1.698 1.00 92.62 96 LEU A O 1
ATOM 707 N N . ILE A 1 97 ? -5.856 -7.212 -1.780 1.00 92.56 97 ILE A N 1
ATOM 708 C CA . ILE A 1 97 ? -6.098 -7.413 -3.210 1.00 92.56 97 ILE A CA 1
ATOM 709 C C . ILE A 1 97 ? -5.969 -6.061 -3.895 1.00 92.56 97 ILE A C 1
ATOM 711 O O . ILE A 1 97 ? -6.644 -5.122 -3.477 1.00 92.56 97 ILE A O 1
ATOM 715 N N . ILE A 1 98 ? -5.117 -5.961 -4.909 1.00 91.31 98 ILE A N 1
ATOM 716 C CA . ILE A 1 98 ? -4.833 -4.727 -5.643 1.00 91.31 98 ILE A CA 1
ATOM 717 C C . ILE A 1 98 ? -5.327 -4.874 -7.075 1.00 91.31 98 ILE A C 1
ATOM 719 O O . ILE A 1 98 ? -4.950 -5.820 -7.766 1.00 91.31 98 ILE A O 1
ATOM 723 N N . ASP A 1 99 ? -6.134 -3.921 -7.526 1.00 86.50 99 ASP A N 1
ATOM 724 C CA . ASP A 1 99 ? -6.639 -3.902 -8.895 1.00 86.50 99 ASP A CA 1
ATOM 725 C C . ASP A 1 99 ? -5.590 -3.224 -9.800 1.00 86.50 99 ASP A C 1
ATOM 727 O O . ASP A 1 99 ? -5.252 -2.053 -9.596 1.00 86.50 99 ASP A O 1
ATOM 731 N N . SER A 1 100 ? -5.054 -3.947 -10.791 1.00 71.31 100 SER A N 1
ATOM 732 C CA . SER A 1 100 ? -4.034 -3.411 -11.700 1.00 71.31 100 SER A CA 1
ATOM 733 C C . SER A 1 100 ? -4.629 -2.368 -12.664 1.00 71.31 100 SER A C 1
ATOM 735 O O . SER A 1 100 ? -5.588 -2.669 -13.385 1.00 71.31 100 SER A O 1
ATOM 737 N N . PRO A 1 101 ? -4.093 -1.133 -12.734 1.00 60.75 101 PRO A N 1
ATOM 738 C CA . PRO A 1 101 ? -4.584 -0.135 -13.670 1.00 60.75 101 PRO A CA 1
ATOM 739 C C . PRO A 1 101 ? -4.085 -0.447 -15.089 1.00 60.75 101 PRO A C 1
ATOM 741 O O . PRO A 1 101 ? -2.936 -0.189 -15.432 1.00 60.75 101 PRO A O 1
ATOM 744 N N . GLY A 1 102 ? -4.973 -0.946 -15.953 1.00 56.19 102 GLY A N 1
ATOM 745 C CA . GLY A 1 102 ? -4.851 -0.699 -17.393 1.00 56.19 102 GLY A CA 1
ATOM 746 C C . GLY A 1 102 ? -4.807 -1.884 -18.352 1.00 56.19 102 GLY A C 1
ATOM 747 O O . GLY A 1 102 ? -4.863 -1.610 -19.543 1.00 56.19 102 GLY A O 1
ATOM 748 N N . ASN A 1 103 ? -4.770 -3.154 -17.934 1.00 45.19 103 ASN A N 1
ATOM 749 C CA . ASN A 1 103 ? -4.895 -4.284 -18.872 1.00 45.19 103 ASN A CA 1
ATOM 750 C C . ASN A 1 103 ? -5.369 -5.569 -18.174 1.00 45.19 103 ASN A C 1
ATOM 752 O O . ASN A 1 103 ? -4.576 -6.248 -17.536 1.00 45.19 103 ASN A O 1
ATOM 756 N N . GLY A 1 104 ? -6.639 -5.930 -18.375 1.00 51.12 104 GLY A N 1
ATOM 757 C CA . GLY A 1 104 ? -7.209 -7.209 -17.934 1.00 51.12 104 GLY A CA 1
ATOM 758 C C . GLY A 1 104 ? -7.576 -7.246 -16.451 1.00 51.12 104 GLY A C 1
ATOM 759 O O . GLY A 1 104 ? -7.020 -6.509 -15.647 1.00 51.12 104 GLY A O 1
ATOM 760 N N . ASP A 1 105 ? -8.535 -8.099 -16.098 1.00 57.41 105 ASP A N 1
ATOM 761 C CA . ASP A 1 105 ? -9.031 -8.339 -14.734 1.00 57.41 105 ASP A CA 1
ATOM 762 C C . ASP A 1 105 ? -7.978 -9.005 -13.810 1.00 57.41 105 ASP A C 1
ATOM 764 O O . ASP A 1 105 ? -8.291 -9.908 -13.033 1.00 57.41 105 ASP A O 1
ATOM 768 N N . GLU A 1 106 ? -6.704 -8.628 -13.926 1.00 71.44 106 GLU A N 1
ATOM 769 C CA . GLU A 1 106 ? -5.608 -9.177 -13.136 1.00 71.44 106 GLU A CA 1
ATOM 770 C C . GLU A 1 106 ? -5.526 -8.438 -11.793 1.00 71.44 106 GLU A C 1
ATOM 772 O O . GLU A 1 106 ? -5.035 -7.311 -11.683 1.00 71.44 106 GLU A O 1
ATOM 777 N N . GLU A 1 107 ? -6.063 -9.088 -10.760 1.00 86.19 107 GLU A N 1
ATOM 778 C CA . GLU A 1 107 ? -5.893 -8.697 -9.362 1.00 86.19 107 GLU A CA 1
ATOM 779 C C . GLU A 1 107 ? -4.554 -9.248 -8.834 1.00 86.19 107 GLU A C 1
ATOM 781 O O . GLU A 1 107 ? -4.229 -10.425 -9.016 1.00 86.19 107 GLU A O 1
ATOM 786 N N . VAL A 1 108 ? -3.783 -8.414 -8.134 1.00 88.50 108 VAL A N 1
ATOM 787 C CA . VAL A 1 108 ? -2.596 -8.853 -7.389 1.00 88.50 108 VAL A CA 1
ATOM 788 C C . VAL A 1 108 ? -3.011 -9.136 -5.952 1.00 88.50 108 VAL A C 1
ATOM 790 O O . VAL A 1 108 ? -3.467 -8.242 -5.243 1.00 88.50 108 VAL A O 1
ATOM 793 N N . GLU A 1 109 ? -2.850 -10.381 -5.508 1.00 92.00 109 GLU A N 1
ATOM 794 C CA . GLU A 1 109 ? -3.098 -10.764 -4.118 1.00 92.00 109 GLU A CA 1
ATOM 795 C C . GLU A 1 109 ? -1.798 -10.762 -3.302 1.00 92.00 109 GLU A C 1
ATOM 797 O O . GLU A 1 109 ? -0.811 -11.406 -3.669 1.00 92.00 109 GLU A O 1
ATOM 802 N N . LEU A 1 110 ? -1.831 -10.085 -2.155 1.00 93.31 110 LEU A N 1
ATOM 803 C CA . LEU A 1 110 ? -0.792 -10.068 -1.128 1.00 93.31 110 LEU A CA 1
ATOM 804 C C . LEU A 1 110 ? -1.347 -10.638 0.177 1.00 93.31 110 LEU A C 1
ATOM 806 O O . LEU A 1 110 ? -2.540 -10.507 0.463 1.00 93.31 110 LEU A O 1
ATOM 810 N N . THR A 1 111 ? -0.484 -11.259 0.977 1.00 94.44 111 THR A N 1
ATOM 811 C CA . THR A 1 111 ? -0.857 -11.844 2.273 1.00 94.44 111 THR A CA 1
ATOM 812 C C . THR A 1 111 ? -0.170 -11.088 3.395 1.00 94.44 111 THR A C 1
ATOM 814 O O . THR A 1 111 ? 0.992 -10.720 3.268 1.00 94.44 111 THR A O 1
ATOM 817 N N . LYS A 1 112 ? -0.900 -10.833 4.477 1.00 93.19 112 LYS A N 1
ATOM 818 C CA . LYS A 1 112 ? -0.395 -10.166 5.672 1.00 93.19 112 LYS A CA 1
ATOM 819 C C . LYS A 1 112 ? 0.681 -11.017 6.347 1.00 93.19 112 LYS A C 1
ATOM 821 O O . LYS A 1 112 ? 0.510 -12.233 6.448 1.00 93.19 112 LYS A O 1
ATOM 826 N N . GLU A 1 113 ? 1.751 -10.368 6.793 1.00 89.81 113 GLU A N 1
ATOM 827 C CA . GLU A 1 113 ? 2.829 -10.991 7.581 1.00 89.81 113 GLU A CA 1
ATOM 828 C C . GLU A 1 113 ? 2.451 -11.222 9.051 1.00 89.81 113 GLU A C 1
ATOM 830 O O . GLU A 1 113 ? 1.676 -10.411 9.617 1.00 89.81 113 GLU A O 1
#

Secondary structure (DSSP, 8-state):
--SSSSHHHHHHHHGGGSSS---EEEE-SSEEEEEETTTTEEEEEE---SSS-GGG--S--EEEEEEEETTTTEEEEE-TTS-EEEEEEEEETTEEEEE-SSSSS-EEEEEE-

Sequence (113 aa):
MKNLLGVCLVLVLLLAACGKNVDGTYSNKDISITANSETGEATLHMDALESGGLFGIGANDGNIDGKVNSDDKVMTFKTEDGQDLQLNYKVKGDKLIIDSPGNGDEEVELTKE

Radius of gyration: 17.5 Å; chains: 1; bounding box: 49×42×42 Å